Protein AF-A0A2S2NNR9-F1 (afdb_monomer_lite)

Radius of gyration: 29.94 Å; chains: 1; bounding box: 63×50×95 Å

Structure (mmCIF, N/CA/C/O backbone):
data_AF-A0A2S2NNR9-F1
#
_entry.id   AF-A0A2S2NNR9-F1
#
loop_
_atom_site.group_PDB
_atom_site.id
_atom_site.type_symbol
_atom_site.label_atom_id
_atom_site.label_alt_id
_atom_site.label_comp_id
_atom_site.label_asym_id
_atom_site.label_entity_id
_atom_site.label_seq_id
_atom_site.pdbx_PDB_ins_code
_atom_site.Cartn_x
_atom_site.Cartn_y
_atom_site.Cartn_z
_atom_site.occupancy
_atom_site.B_iso_or_equiv
_atom_site.auth_seq_id
_atom_site.auth_comp_id
_atom_site.auth_asym_id
_atom_site.auth_atom_id
_atom_site.pdbx_PDB_model_num
ATOM 1 N N . MET A 1 1 ? 3.085 40.466 74.019 1.00 40.22 1 MET A N 1
ATOM 2 C CA . MET A 1 1 ? 3.539 40.002 72.692 1.00 40.22 1 MET A CA 1
ATOM 3 C C . MET A 1 1 ? 3.140 38.542 72.548 1.00 40.22 1 MET A C 1
ATOM 5 O O . MET A 1 1 ? 3.811 37.685 73.105 1.00 40.22 1 MET A O 1
ATOM 9 N N . GLN A 1 2 ? 1.999 38.275 71.913 1.00 39.69 2 GLN A N 1
ATOM 10 C CA . GLN A 1 2 ? 1.576 36.921 71.545 1.00 39.69 2 GLN A CA 1
ATOM 11 C C . GLN A 1 2 ? 2.290 36.575 70.240 1.00 39.69 2 GLN A C 1
ATOM 13 O O . GLN A 1 2 ? 2.017 37.184 69.211 1.00 39.69 2 GLN A O 1
ATOM 18 N N . TYR A 1 3 ? 3.269 35.678 70.313 1.00 42.03 3 TYR A N 1
ATOM 19 C CA . TYR A 1 3 ? 3.989 35.200 69.140 1.00 42.03 3 TYR A CA 1
ATOM 20 C C . TYR A 1 3 ? 3.135 34.153 68.418 1.00 42.03 3 TYR A C 1
ATOM 22 O O . TYR A 1 3 ? 2.816 33.112 68.992 1.00 42.03 3 TYR A O 1
ATOM 30 N N . SER A 1 4 ? 2.770 34.447 67.167 1.00 52.75 4 SER A N 1
ATOM 31 C CA . SER A 1 4 ? 2.176 33.495 66.228 1.00 52.75 4 SER A CA 1
ATOM 32 C C . SER A 1 4 ? 3.252 32.485 65.822 1.00 52.75 4 SER A C 1
ATOM 34 O O . SER A 1 4 ? 4.143 32.790 65.032 1.00 52.75 4 SER A O 1
ATOM 36 N N . LEU A 1 5 ? 3.219 31.295 66.416 1.00 49.75 5 LEU A N 1
ATOM 37 C CA . LEU A 1 5 ? 4.160 30.208 66.111 1.00 49.75 5 LEU A CA 1
ATOM 38 C C . LEU A 1 5 ? 3.486 29.020 65.412 1.00 49.75 5 LEU A C 1
ATOM 40 O O . LEU A 1 5 ? 4.153 28.029 65.127 1.00 49.75 5 LEU A O 1
ATOM 44 N N . ASP A 1 6 ? 2.188 29.123 65.123 1.00 54.47 6 ASP A N 1
ATOM 45 C CA . ASP A 1 6 ? 1.397 28.014 64.581 1.00 54.47 6 ASP A CA 1
ATOM 46 C C . ASP A 1 6 ? 1.205 28.102 63.054 1.00 54.47 6 ASP A C 1
ATOM 48 O O . ASP A 1 6 ? 1.180 27.081 62.370 1.00 54.47 6 ASP A O 1
ATOM 52 N N . ASP A 1 7 ? 1.197 29.312 62.483 1.00 53.56 7 ASP A N 1
ATOM 53 C CA . ASP A 1 7 ? 0.943 29.516 61.047 1.00 53.56 7 ASP A CA 1
ATOM 54 C C . ASP A 1 7 ? 2.075 28.971 60.153 1.00 53.56 7 ASP A C 1
ATOM 56 O O . ASP A 1 7 ? 1.819 28.342 59.130 1.00 53.56 7 ASP A O 1
ATOM 60 N N . SER A 1 8 ? 3.338 29.097 60.581 1.00 57.91 8 SER A N 1
ATOM 61 C CA . SER A 1 8 ? 4.514 28.661 59.802 1.00 57.91 8 SER A CA 1
ATOM 62 C C . SER A 1 8 ? 4.600 27.140 59.599 1.00 57.91 8 SER A C 1
ATOM 64 O O . SER A 1 8 ? 5.056 26.687 58.548 1.00 57.91 8 SER A O 1
ATOM 66 N N . LYS A 1 9 ? 4.184 26.335 60.585 1.00 60.50 9 LYS A N 1
ATOM 67 C CA . LYS A 1 9 ? 4.153 24.868 60.440 1.00 60.50 9 LYS A CA 1
ATOM 68 C C . LYS A 1 9 ? 2.984 24.417 59.572 1.00 60.50 9 LYS A C 1
ATOM 70 O O . LYS A 1 9 ? 3.103 23.421 58.863 1.00 60.50 9 LYS A O 1
ATOM 75 N N . ASN A 1 10 ? 1.873 25.144 59.634 1.00 60.19 10 ASN A N 1
ATOM 76 C CA . ASN A 1 10 ? 0.680 24.856 58.852 1.00 60.19 10 ASN A CA 1
ATOM 77 C C . ASN A 1 10 ? 0.909 25.153 57.358 1.00 60.19 10 ASN A C 1
ATOM 79 O O . ASN A 1 10 ? 0.513 24.352 56.513 1.00 60.19 10 ASN A O 1
ATOM 83 N N . ASP A 1 11 ? 1.636 26.230 57.039 1.00 61.31 11 ASP A N 1
ATOM 84 C CA . ASP A 1 11 ? 2.041 26.566 55.667 1.00 61.31 11 ASP A CA 1
ATOM 85 C C . ASP A 1 11 ? 2.984 25.523 55.053 1.00 61.31 11 ASP A C 1
ATOM 87 O O . ASP A 1 11 ? 2.742 25.069 53.936 1.00 61.31 11 ASP A O 1
ATOM 91 N N . PHE A 1 12 ? 3.993 25.051 55.795 1.00 66.06 12 PHE A N 1
ATOM 92 C CA . PHE A 1 12 ? 4.910 24.009 55.309 1.00 66.06 12 PHE A CA 1
ATOM 93 C C . PHE A 1 12 ? 4.185 22.684 55.005 1.00 66.06 12 PHE A C 1
ATOM 95 O O . PHE A 1 12 ? 4.401 22.060 53.966 1.00 66.06 12 PHE A O 1
ATOM 102 N N . ILE A 1 13 ? 3.260 22.273 55.881 1.00 73.31 13 ILE A N 1
ATOM 103 C CA . ILE A 1 13 ? 2.431 21.072 55.679 1.00 73.31 13 ILE A CA 1
ATOM 104 C C . ILE A 1 13 ? 1.480 21.248 54.481 1.00 73.31 13 ILE A C 1
ATOM 106 O O . ILE A 1 13 ? 1.164 20.276 53.791 1.00 73.31 13 ILE A O 1
ATOM 110 N N . ASN A 1 14 ? 1.011 22.469 54.215 1.00 76.50 14 ASN A N 1
ATOM 111 C CA . ASN A 1 14 ? 0.162 22.768 53.063 1.00 76.50 14 ASN A CA 1
ATOM 112 C C . ASN A 1 14 ? 0.948 22.781 51.741 1.00 76.50 14 ASN A C 1
ATOM 114 O O . ASN A 1 14 ? 0.456 22.227 50.755 1.00 76.50 14 ASN A O 1
ATOM 118 N N . GLU A 1 15 ? 2.169 23.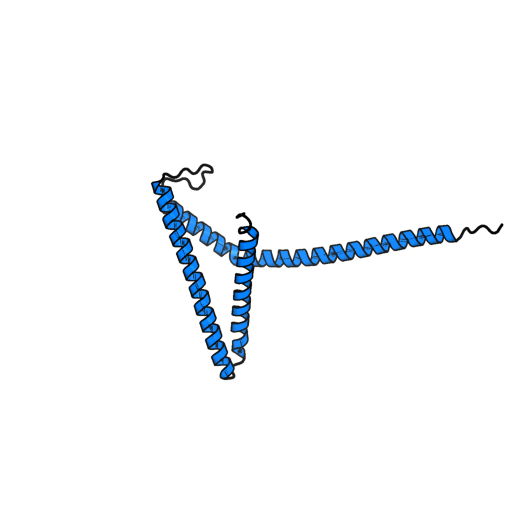321 51.713 1.00 80.31 15 GLU A N 1
ATOM 119 C CA . GLU A 1 15 ? 3.056 23.258 50.540 1.00 80.31 15 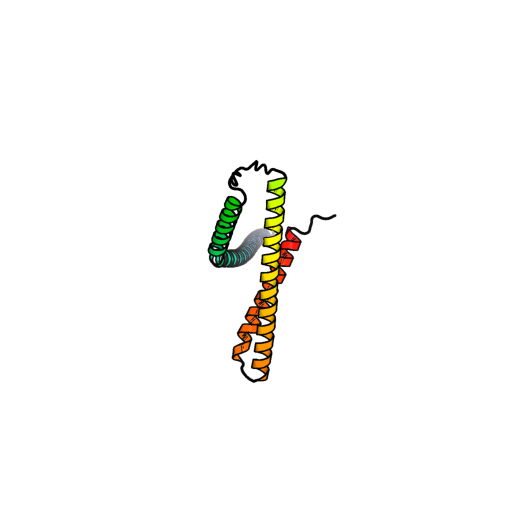GLU A CA 1
ATOM 120 C C . GLU A 1 15 ? 3.416 21.814 50.169 1.00 80.31 15 GLU A C 1
ATOM 122 O O . GLU A 1 15 ? 3.368 21.434 48.994 1.00 80.31 15 GLU A O 1
ATOM 127 N N . GLU A 1 16 ? 3.723 20.974 51.159 1.00 82.50 16 GLU A N 1
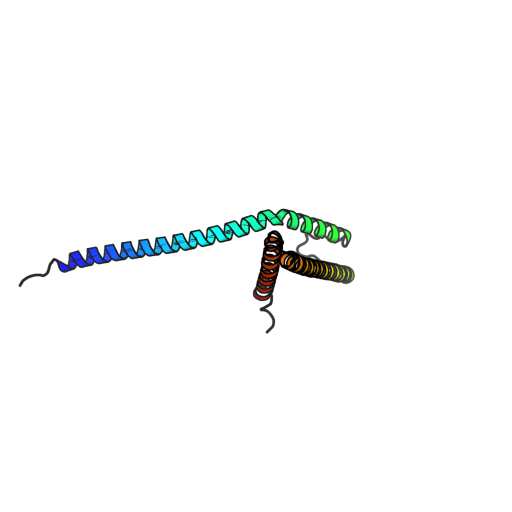ATOM 128 C CA . GLU A 1 16 ? 4.049 19.566 50.927 1.00 82.50 16 GLU A CA 1
ATOM 129 C C . GLU A 1 16 ? 2.831 18.796 50.381 1.00 82.50 16 GLU A C 1
ATOM 131 O O . GLU A 1 16 ? 2.946 18.031 49.418 1.00 82.50 16 GLU A O 1
ATOM 136 N N . LYS A 1 17 ? 1.627 19.075 50.904 1.00 86.69 17 LYS A N 1
ATOM 137 C CA . LYS A 1 17 ? 0.366 18.521 50.380 1.00 86.69 17 LYS A CA 1
ATOM 138 C C . LYS A 1 17 ? 0.079 18.951 48.944 1.00 86.69 17 LYS A C 1
ATOM 140 O O . LYS A 1 17 ? -0.313 18.103 48.139 1.00 86.69 17 LYS A O 1
ATOM 145 N N . GLU A 1 18 ? 0.267 20.224 48.599 1.00 89.62 18 GLU A N 1
ATOM 146 C CA . GLU A 1 18 ? 0.066 20.681 47.218 1.00 89.62 18 GLU A CA 1
ATOM 147 C C . GLU A 1 18 ? 1.125 20.115 46.269 1.00 89.62 18 GLU A C 1
ATOM 149 O O . GLU A 1 18 ? 0.806 19.731 45.144 1.00 89.62 18 GLU A O 1
ATOM 154 N N . THR A 1 19 ? 2.360 19.936 46.735 1.00 89.88 19 THR A N 1
ATOM 155 C CA . THR A 1 19 ? 3.411 19.268 45.956 1.00 89.88 19 THR A CA 1
ATOM 156 C C . THR A 1 19 ? 3.040 17.812 45.663 1.00 89.88 19 THR A C 1
ATOM 158 O O . THR A 1 19 ? 3.111 17.367 44.515 1.00 89.88 19 THR A O 1
ATOM 161 N N . ILE A 1 20 ? 2.561 17.073 46.669 1.00 90.81 20 ILE A N 1
ATOM 162 C CA . ILE A 1 20 ? 2.072 15.697 46.500 1.00 90.81 20 ILE A CA 1
ATOM 163 C C . ILE A 1 20 ? 0.889 15.659 45.525 1.00 90.81 20 ILE A C 1
ATOM 165 O O . ILE A 1 20 ? 0.852 14.817 44.626 1.00 90.81 20 ILE A O 1
ATOM 169 N N . LYS A 1 21 ? -0.063 16.586 45.651 1.00 92.62 21 LYS A N 1
ATOM 170 C CA . LYS A 1 21 ? -1.231 16.676 44.767 1.00 92.62 21 LYS A CA 1
ATOM 171 C C . LYS A 1 21 ? -0.836 16.967 43.318 1.00 92.62 21 LYS A C 1
ATOM 173 O O . LYS A 1 21 ? -1.342 16.302 42.411 1.00 92.62 21 LYS A O 1
ATOM 178 N N . ASN A 1 22 ? 0.112 17.875 43.100 1.00 92.81 22 ASN A N 1
ATOM 179 C CA . ASN A 1 22 ? 0.664 18.178 41.780 1.00 92.81 22 ASN A CA 1
ATOM 180 C C . ASN A 1 22 ? 1.384 16.967 41.176 1.00 92.81 22 ASN A C 1
ATOM 182 O O . ASN A 1 22 ? 1.168 16.646 40.007 1.00 92.81 22 ASN A O 1
ATOM 186 N N . ASN A 1 23 ? 2.163 16.236 41.977 1.00 94.12 23 ASN A N 1
ATOM 187 C CA . ASN A 1 23 ? 2.832 15.011 41.536 1.00 94.12 23 ASN A CA 1
ATOM 188 C C . ASN A 1 23 ? 1.827 13.916 41.152 1.00 94.12 23 ASN A C 1
ATOM 190 O O . ASN A 1 23 ? 1.963 13.303 40.095 1.00 94.12 23 ASN A O 1
ATOM 194 N N . ILE A 1 24 ? 0.775 13.713 41.953 1.00 94.06 24 ILE A N 1
ATOM 195 C CA . ILE A 1 24 ? -0.314 12.777 41.630 1.00 94.06 24 ILE A CA 1
ATOM 196 C C . ILE A 1 24 ? -1.003 13.184 40.324 1.00 94.06 24 ILE A C 1
ATOM 198 O O . ILE A 1 24 ? -1.317 12.329 39.495 1.00 94.06 24 ILE A O 1
ATOM 202 N N . MET A 1 25 ? -1.248 14.479 40.122 1.00 94.50 25 MET A N 1
ATOM 203 C CA . MET A 1 25 ? -1.892 14.976 38.908 1.00 94.50 25 MET A CA 1
ATOM 204 C C . MET A 1 25 ? -1.003 14.779 37.677 1.00 94.50 25 MET A C 1
ATOM 206 O O . MET A 1 25 ? -1.495 14.330 36.641 1.00 94.50 25 MET A O 1
ATOM 210 N N . LYS A 1 26 ? 0.304 15.028 37.806 1.00 95.44 26 LYS A N 1
ATOM 211 C CA . LYS A 1 26 ? 1.292 14.775 36.755 1.00 95.44 26 LYS A CA 1
ATOM 212 C C . LYS A 1 26 ? 1.353 13.293 36.387 1.00 95.44 26 LYS A C 1
ATOM 214 O O . LYS A 1 26 ? 1.185 12.963 35.218 1.00 95.44 26 LYS A O 1
ATOM 219 N N . LEU A 1 27 ? 1.462 12.407 37.378 1.00 95.12 27 LEU A N 1
ATOM 220 C CA . LEU A 1 27 ? 1.457 10.957 37.164 1.00 95.12 27 LEU A CA 1
ATOM 221 C C . LEU A 1 27 ? 0.172 10.485 36.477 1.00 95.12 27 LEU A C 1
ATOM 223 O O . LEU A 1 27 ? 0.227 9.690 35.545 1.00 95.12 27 LEU A O 1
ATOM 227 N N . LYS A 1 28 ? -0.995 11.010 36.869 1.00 96.06 28 LYS A N 1
ATOM 228 C CA . LYS A 1 28 ? -2.262 10.696 36.188 1.00 96.06 28 LYS A CA 1
ATOM 229 C C . LYS A 1 28 ? -2.261 11.122 34.718 1.00 96.06 28 LYS A C 1
ATOM 231 O O . LYS A 1 28 ? -2.826 10.415 33.888 1.00 96.06 28 LYS A O 1
ATOM 236 N N . MET A 1 29 ? -1.668 12.270 34.389 1.00 95.50 29 MET A N 1
ATOM 237 C CA . MET A 1 29 ? -1.545 12.723 32.998 1.00 95.50 29 MET A CA 1
ATOM 238 C C . MET A 1 29 ? -0.553 11.870 32.202 1.00 95.50 29 MET A C 1
ATOM 240 O O . MET A 1 29 ? -0.836 11.519 31.056 1.00 95.50 29 MET A O 1
ATOM 244 N N . GLU A 1 30 ? 0.574 11.499 32.809 1.00 96.12 30 GLU A N 1
ATOM 245 C CA . GLU A 1 30 ? 1.570 10.611 32.202 1.00 96.12 30 GLU A CA 1
ATOM 246 C C . GLU A 1 30 ? 0.976 9.226 31.918 1.00 96.12 30 GLU A C 1
ATOM 248 O O . GLU A 1 30 ? 1.105 8.738 30.798 1.00 96.12 30 GLU A O 1
ATOM 253 N N . ILE A 1 31 ? 0.231 8.646 32.868 1.00 96.38 31 ILE A N 1
ATOM 254 C CA . ILE A 1 31 ? -0.476 7.367 32.684 1.00 96.38 31 ILE A CA 1
ATOM 255 C C . ILE A 1 31 ? -1.457 7.453 31.514 1.00 96.38 31 ILE A C 1
ATOM 257 O O . ILE A 1 31 ? -1.394 6.625 30.613 1.00 96.38 31 ILE A O 1
ATOM 261 N N . LYS A 1 32 ? -2.305 8.488 31.460 1.00 96.06 32 LYS A N 1
ATOM 262 C CA . LYS A 1 32 ? -3.246 8.667 30.340 1.00 96.06 32 LYS A CA 1
ATOM 263 C C . LYS A 1 32 ? -2.548 8.798 28.987 1.00 96.06 32 LYS A C 1
ATOM 265 O O . LYS A 1 32 ? -3.047 8.316 27.973 1.00 96.06 32 LYS A O 1
ATOM 270 N N . THR A 1 33 ? -1.408 9.484 28.959 1.00 95.81 33 THR A N 1
ATOM 271 C CA . THR A 1 33 ? -0.613 9.638 27.734 1.00 95.81 33 THR A CA 1
ATOM 272 C C . THR A 1 33 ? -0.024 8.297 27.310 1.00 95.81 33 THR A C 1
ATOM 274 O O . THR A 1 33 ? -0.084 7.944 26.135 1.00 95.81 33 THR A O 1
ATOM 277 N N . LEU A 1 34 ? 0.484 7.523 28.269 1.00 96.75 34 LEU A N 1
ATOM 278 C CA . LEU A 1 34 ? 1.040 6.200 28.023 1.00 96.75 34 LEU A CA 1
ATOM 279 C C . LEU A 1 34 ? -0.023 5.216 27.520 1.00 96.75 34 LEU A C 1
ATOM 281 O O . LEU A 1 34 ? 0.232 4.509 26.552 1.00 96.75 34 LEU A O 1
ATOM 285 N N . GLU A 1 35 ? -1.219 5.217 28.113 1.00 95.94 35 GLU A N 1
ATOM 286 C CA . GLU A 1 35 ? -2.361 4.409 27.660 1.00 95.94 35 GLU A CA 1
ATOM 287 C C . GLU A 1 35 ? -2.719 4.715 26.201 1.00 95.94 35 GLU A C 1
ATOM 289 O O . GLU A 1 35 ? -2.865 3.805 25.385 1.00 95.94 35 GLU A O 1
ATOM 294 N N . LYS A 1 36 ? -2.796 6.003 25.843 1.00 94.56 36 LYS A N 1
ATOM 295 C CA . LYS A 1 36 ? -3.069 6.424 24.464 1.00 94.56 36 LYS A CA 1
ATOM 296 C C . LYS A 1 36 ? -1.970 5.974 23.497 1.00 94.56 36 LYS A C 1
ATOM 298 O O . LYS A 1 36 ? -2.278 5.483 22.409 1.00 94.56 36 LYS A O 1
ATOM 303 N N . ASN A 1 37 ? -0.706 6.156 23.873 1.00 94.00 37 ASN A N 1
ATOM 304 C CA . ASN A 1 37 ? 0.425 5.768 23.032 1.00 94.00 37 ASN A CA 1
ATOM 305 C C . ASN A 1 37 ? 0.458 4.253 22.821 1.00 94.00 37 ASN A C 1
ATOM 307 O O . ASN A 1 37 ? 0.657 3.804 21.698 1.00 94.00 37 ASN A O 1
ATOM 311 N N . PHE A 1 38 ? 0.189 3.479 23.874 1.00 95.56 38 PHE A N 1
ATOM 312 C CA . PHE A 1 38 ? 0.123 2.025 23.804 1.00 95.56 38 PHE A CA 1
ATOM 313 C C . PHE A 1 38 ? -0.964 1.540 22.843 1.00 95.56 38 PHE A C 1
ATOM 315 O O . PHE A 1 38 ? -0.688 0.686 22.005 1.00 95.56 38 PHE A O 1
ATOM 322 N N . GLU A 1 39 ? -2.184 2.081 22.926 1.00 92.88 39 GLU A N 1
ATOM 323 C CA . GLU A 1 39 ? -3.248 1.679 21.996 1.00 92.88 39 GLU A CA 1
ATOM 324 C C . GLU A 1 39 ? -2.912 2.057 20.549 1.00 92.88 39 GLU A C 1
ATOM 326 O O . GLU A 1 39 ? -3.115 1.245 19.651 1.00 92.88 39 GLU A O 1
ATOM 331 N N . THR A 1 40 ? -2.303 3.226 20.327 1.00 89.44 40 THR A N 1
ATOM 332 C CA . THR A 1 40 ? -1.838 3.631 18.988 1.00 89.44 40 THR A CA 1
ATOM 333 C C . THR A 1 40 ? -0.791 2.652 18.444 1.00 89.44 40 THR A C 1
ATOM 335 O O . THR A 1 40 ? -0.931 2.127 17.343 1.00 89.44 40 THR A O 1
ATOM 338 N N . GLU A 1 41 ? 0.237 2.339 19.233 1.00 92.50 41 GLU A N 1
ATOM 339 C CA . GLU A 1 41 ? 1.323 1.450 18.805 1.00 92.50 41 GLU A CA 1
ATOM 340 C C . GLU A 1 41 ? 0.848 0.002 18.616 1.00 92.50 41 GLU A C 1
ATOM 342 O O . GLU A 1 41 ? 1.304 -0.708 17.719 1.00 92.50 41 GLU A O 1
ATOM 347 N N . LYS A 1 42 ? -0.130 -0.436 19.411 1.00 93.69 42 LYS A N 1
ATOM 348 C CA . LYS A 1 42 ? -0.808 -1.721 19.237 1.00 93.69 42 LYS A CA 1
ATOM 349 C C . LYS A 1 42 ? -1.593 -1.773 17.927 1.00 93.69 42 LYS A C 1
ATOM 351 O O . LYS A 1 42 ? -1.519 -2.787 17.231 1.00 93.69 42 LYS A O 1
ATOM 356 N N . GLU A 1 43 ? -2.333 -0.723 17.576 1.00 85.44 43 GLU A N 1
ATOM 357 C CA . GLU A 1 43 ? -3.029 -0.631 16.287 1.00 85.44 43 GLU A CA 1
ATOM 358 C C . GLU A 1 43 ? -2.042 -0.659 15.111 1.00 85.44 43 GLU A C 1
ATOM 360 O O . GLU A 1 43 ? -2.239 -1.429 14.164 1.00 85.44 43 GLU A O 1
ATOM 365 N N . ASP A 1 44 ? -0.940 0.088 15.206 1.00 82.19 44 ASP A N 1
ATOM 366 C CA . ASP A 1 44 ? 0.127 0.095 14.201 1.00 82.19 44 ASP A CA 1
ATOM 367 C C . ASP A 1 44 ? 0.775 -1.288 14.047 1.00 82.19 44 ASP A C 1
ATOM 369 O O . ASP A 1 44 ? 0.981 -1.769 12.928 1.00 82.19 44 ASP A O 1
ATOM 373 N N . LEU A 1 45 ? 1.037 -1.982 15.158 1.00 88.88 45 LEU A N 1
ATOM 374 C CA . LEU A 1 45 ? 1.584 -3.338 15.152 1.00 88.88 45 LEU A CA 1
ATOM 375 C C . LEU A 1 45 ? 0.615 -4.336 14.500 1.00 88.88 45 LEU A C 1
ATOM 377 O O . LEU A 1 45 ? 1.035 -5.203 13.730 1.00 88.88 45 LEU A O 1
ATOM 381 N N . LEU A 1 46 ? -0.686 -4.230 14.784 1.00 86.88 46 LEU A N 1
ATOM 382 C CA . LEU A 1 46 ? -1.708 -5.070 14.155 1.00 86.88 46 LEU A CA 1
ATOM 383 C C . LEU A 1 46 ? -1.767 -4.828 12.643 1.00 86.88 46 LEU A C 1
ATOM 385 O O . LEU A 1 46 ? -1.832 -5.789 11.870 1.00 86.88 46 LEU A O 1
ATOM 389 N N . LEU A 1 47 ? -1.695 -3.565 12.215 1.00 81.62 47 LEU A N 1
ATOM 390 C CA . LEU A 1 47 ? -1.650 -3.196 10.804 1.00 81.62 47 LEU A CA 1
ATOM 391 C C . LEU A 1 47 ? -0.396 -3.756 10.122 1.00 81.62 47 LEU A C 1
ATOM 393 O O . LEU A 1 47 ? -0.493 -4.375 9.057 1.00 81.62 47 LEU A O 1
ATOM 397 N N . PHE A 1 48 ? 0.765 -3.584 10.755 1.00 84.00 48 PHE A N 1
ATOM 398 C CA . PHE A 1 48 ? 2.033 -4.121 10.283 1.00 84.00 48 PHE A CA 1
ATOM 399 C C . PHE A 1 48 ? 1.954 -5.639 10.129 1.00 84.00 48 PHE A C 1
ATOM 401 O O . PHE A 1 48 ? 2.195 -6.155 9.042 1.00 84.00 48 PHE A O 1
ATOM 408 N N . ASN A 1 49 ? 1.530 -6.367 11.161 1.00 85.50 49 ASN A N 1
ATOM 409 C CA . ASN A 1 49 ? 1.430 -7.825 11.109 1.00 85.50 49 ASN A CA 1
ATOM 410 C C . ASN A 1 49 ? 0.456 -8.311 10.027 1.00 85.50 49 ASN A C 1
ATOM 412 O O . ASN A 1 49 ? 0.724 -9.314 9.365 1.00 85.50 49 ASN A O 1
ATOM 416 N N . LYS A 1 50 ? -0.647 -7.586 9.804 1.00 88.19 50 LYS A N 1
ATOM 417 C CA . LYS A 1 50 ? -1.642 -7.934 8.784 1.00 88.19 50 LYS A CA 1
ATOM 418 C C . LYS A 1 50 ? -1.098 -7.810 7.359 1.00 88.19 50 LYS A C 1
ATOM 420 O O . LYS A 1 50 ? -1.401 -8.661 6.524 1.00 88.19 50 LYS A O 1
ATOM 425 N N . TYR A 1 51 ? -0.322 -6.766 7.066 1.00 85.25 51 TYR A N 1
ATOM 426 C CA . TYR A 1 51 ? 0.052 -6.426 5.687 1.00 85.25 51 TYR A CA 1
ATOM 427 C C . TYR A 1 51 ? 1.535 -6.628 5.353 1.00 85.25 51 TYR A C 1
ATOM 429 O O . TYR A 1 51 ? 1.876 -6.719 4.175 1.00 85.25 51 TYR A O 1
ATOM 437 N N . ASN A 1 52 ? 2.427 -6.760 6.338 1.00 89.00 52 ASN A N 1
ATOM 438 C CA . ASN A 1 52 ? 3.873 -6.851 6.106 1.00 89.00 52 ASN A CA 1
ATOM 439 C C . ASN A 1 52 ? 4.254 -8.032 5.203 1.00 89.00 52 ASN A C 1
ATOM 441 O O . ASN A 1 52 ? 5.090 -7.874 4.320 1.00 89.00 52 ASN A O 1
ATOM 445 N N . GLY A 1 53 ? 3.600 -9.189 5.349 1.00 90.31 53 GLY A N 1
ATOM 446 C CA . GLY A 1 53 ? 3.834 -10.333 4.458 1.00 90.31 53 GLY A CA 1
ATOM 447 C C . GLY A 1 53 ? 3.515 -10.019 2.992 1.00 90.31 53 GLY A C 1
ATOM 448 O O . GLY A 1 53 ? 4.297 -10.343 2.099 1.00 90.31 53 GLY A O 1
ATOM 449 N N . GLN A 1 54 ? 2.405 -9.317 2.742 1.00 88.12 54 GLN A N 1
ATOM 450 C CA . GLN A 1 54 ? 2.024 -8.881 1.396 1.00 88.12 54 GLN A CA 1
ATOM 451 C C . GLN A 1 54 ? 3.005 -7.835 0.857 1.00 88.12 54 GLN A C 1
ATOM 453 O O . GLN A 1 54 ? 3.453 -7.949 -0.280 1.00 88.12 54 GLN A O 1
ATOM 458 N N . ILE A 1 55 ? 3.398 -6.863 1.686 1.00 86.44 55 ILE A N 1
ATOM 459 C CA . ILE A 1 55 ? 4.383 -5.834 1.325 1.00 86.44 55 ILE A CA 1
ATOM 460 C C . ILE A 1 55 ? 5.726 -6.474 0.963 1.00 86.44 55 ILE A C 1
ATOM 462 O O . ILE A 1 55 ? 6.311 -6.129 -0.061 1.00 86.44 55 ILE A O 1
ATOM 466 N N . MET A 1 56 ? 6.211 -7.419 1.770 1.00 90.50 56 MET A N 1
ATOM 467 C CA . MET A 1 56 ? 7.454 -8.151 1.513 1.00 90.50 56 MET A CA 1
ATOM 468 C C . MET A 1 56 ? 7.382 -8.927 0.198 1.00 90.50 56 MET A C 1
ATOM 470 O O . MET A 1 56 ? 8.325 -8.876 -0.590 1.00 90.50 56 MET A O 1
ATOM 474 N N . ASN A 1 57 ? 6.257 -9.592 -0.075 1.00 92.00 57 ASN A N 1
ATOM 475 C CA . ASN A 1 57 ? 6.064 -10.308 -1.332 1.00 92.00 57 ASN A CA 1
ATOM 476 C C . ASN A 1 57 ? 6.062 -9.360 -2.542 1.00 92.00 57 ASN A C 1
ATOM 478 O O . ASN A 1 57 ? 6.763 -9.618 -3.514 1.00 92.00 57 ASN A O 1
ATOM 482 N N . ILE A 1 58 ? 5.351 -8.232 -2.458 1.00 89.31 58 ILE A N 1
ATOM 483 C CA . ILE A 1 58 ? 5.324 -7.213 -3.519 1.00 89.31 58 ILE A CA 1
ATOM 484 C C . ILE A 1 58 ? 6.727 -6.639 -3.752 1.00 89.31 58 ILE A C 1
ATOM 486 O O . ILE A 1 58 ? 7.151 -6.500 -4.895 1.00 89.31 58 ILE A O 1
ATOM 490 N N . ARG A 1 59 ? 7.481 -6.345 -2.684 1.00 89.94 59 ARG A N 1
ATOM 491 C CA . ARG A 1 59 ? 8.871 -5.868 -2.787 1.00 89.94 59 ARG A CA 1
ATOM 492 C C . ARG A 1 59 ? 9.775 -6.892 -3.461 1.00 89.94 59 ARG A C 1
ATOM 494 O O . ARG A 1 59 ? 10.593 -6.518 -4.296 1.00 89.94 59 ARG A O 1
ATOM 501 N N . LYS A 1 60 ? 9.621 -8.171 -3.114 1.00 92.12 60 LYS A N 1
ATOM 502 C CA . LYS A 1 60 ? 10.372 -9.263 -3.734 1.00 92.12 60 LYS A CA 1
ATOM 503 C C . LYS A 1 60 ? 10.055 -9.371 -5.226 1.00 92.12 60 LYS A C 1
ATOM 505 O O . LYS A 1 60 ? 10.980 -9.333 -6.026 1.00 92.12 60 LYS A O 1
ATOM 510 N N . GLN A 1 61 ? 8.773 -9.421 -5.590 1.00 91.06 61 GLN A N 1
ATOM 511 C CA . GLN A 1 61 ? 8.332 -9.474 -6.988 1.00 91.06 61 GLN A CA 1
ATOM 512 C C . GLN A 1 61 ? 8.843 -8.273 -7.786 1.00 91.06 61 GLN A C 1
ATOM 514 O O . GLN A 1 61 ? 9.392 -8.440 -8.865 1.00 91.06 61 GLN A O 1
ATOM 519 N N . PHE A 1 62 ? 8.742 -7.068 -7.226 1.00 90.19 62 PHE A N 1
ATOM 520 C CA . PHE A 1 62 ? 9.248 -5.860 -7.869 1.00 90.19 62 PHE A CA 1
ATOM 521 C C . PHE A 1 62 ? 10.767 -5.908 -8.094 1.00 90.19 62 PHE A C 1
ATOM 523 O O . PHE A 1 62 ? 11.244 -5.500 -9.149 1.00 90.19 62 PHE A O 1
ATOM 530 N N . SER A 1 63 ? 11.526 -6.432 -7.127 1.00 89.31 63 SER A N 1
ATOM 531 C CA . SER A 1 63 ? 12.972 -6.629 -7.270 1.00 89.31 63 SER A CA 1
ATOM 532 C C . SER A 1 63 ? 13.305 -7.635 -8.378 1.00 89.31 63 SER A C 1
ATOM 534 O O . SER A 1 63 ? 14.167 -7.372 -9.212 1.00 89.31 63 SER A O 1
ATOM 536 N N . GLU A 1 64 ? 12.580 -8.756 -8.443 1.00 90.75 64 GLU A N 1
ATOM 537 C CA . GLU A 1 64 ? 12.728 -9.763 -9.504 1.00 90.75 64 GLU A CA 1
ATOM 538 C C . GLU A 1 64 ? 12.399 -9.183 -10.891 1.00 90.75 64 GLU A C 1
ATOM 540 O O . GLU A 1 64 ? 13.143 -9.404 -11.849 1.00 90.75 64 GLU A O 1
ATOM 545 N N . GLU A 1 65 ? 11.332 -8.386 -10.995 1.00 91.12 65 GLU A N 1
ATOM 546 C CA . GLU A 1 65 ? 10.953 -7.679 -12.223 1.00 91.12 65 GLU A CA 1
ATOM 547 C C . GLU A 1 65 ? 12.045 -6.688 -12.659 1.00 91.12 65 GLU A C 1
ATOM 549 O O . GLU A 1 65 ? 12.443 -6.680 -13.825 1.00 91.12 65 GLU A O 1
ATOM 554 N N . LEU A 1 66 ? 12.584 -5.889 -11.730 1.00 89.88 66 LEU A N 1
ATOM 555 C CA . LEU A 1 66 ? 13.683 -4.966 -12.026 1.00 89.88 66 LEU A CA 1
ATOM 556 C C . LEU A 1 66 ? 14.952 -5.703 -12.458 1.00 89.88 66 LEU A C 1
ATOM 558 O O . LEU A 1 66 ? 15.589 -5.289 -13.423 1.00 89.88 66 LEU A O 1
ATOM 562 N N . GLN A 1 67 ? 15.306 -6.807 -11.800 1.00 89.25 67 GLN A N 1
ATOM 563 C CA . GLN A 1 67 ? 16.478 -7.600 -12.172 1.00 89.25 67 GLN A CA 1
ATOM 564 C C . GLN A 1 67 ? 16.326 -8.200 -13.578 1.00 89.25 67 GLN A C 1
ATOM 566 O O . GLN A 1 67 ? 17.308 -8.299 -14.313 1.00 89.25 67 GLN A O 1
ATOM 571 N N . SER A 1 68 ? 15.101 -8.564 -13.976 1.00 88.69 68 SER A N 1
ATOM 572 C CA . SER A 1 68 ? 14.805 -9.033 -15.333 1.00 88.69 68 SER A CA 1
ATOM 573 C C . SER A 1 68 ? 14.903 -7.924 -16.383 1.00 88.69 68 SER A C 1
ATOM 575 O O . SER A 1 68 ? 15.315 -8.202 -17.507 1.00 88.69 68 SER A O 1
ATOM 577 N N . LEU A 1 69 ? 14.498 -6.694 -16.053 1.00 88.25 69 LEU A N 1
ATOM 578 C CA . LEU A 1 69 ? 14.582 -5.546 -16.965 1.00 88.25 69 LEU A CA 1
ATOM 579 C C . LEU A 1 69 ? 16.011 -5.006 -17.087 1.00 88.25 69 LEU A C 1
ATOM 581 O O . LEU A 1 69 ? 16.398 -4.520 -18.148 1.00 88.25 69 LEU A O 1
ATOM 585 N N . PHE A 1 70 ? 16.797 -5.125 -16.017 1.00 88.31 70 PHE A N 1
ATOM 586 C CA . PHE A 1 70 ? 18.148 -4.586 -15.913 1.00 88.31 70 PHE A CA 1
ATOM 587 C C . PHE A 1 70 ? 19.154 -5.665 -15.476 1.00 88.31 70 PHE A C 1
ATOM 589 O O . PHE A 1 70 ? 19.754 -5.561 -14.404 1.00 88.31 70 PHE A O 1
ATOM 596 N N . PRO A 1 71 ? 19.398 -6.704 -16.296 1.00 84.31 71 PRO A N 1
ATOM 597 C CA . PRO A 1 71 ? 20.220 -7.853 -15.903 1.00 84.31 71 PRO A CA 1
ATOM 598 C C . PRO A 1 71 ? 21.684 -7.493 -15.615 1.00 84.31 71 PRO A C 1
ATOM 600 O O . PRO A 1 71 ? 22.367 -8.211 -14.887 1.00 84.31 71 PRO A O 1
ATOM 603 N N . HIS A 1 72 ? 22.173 -6.387 -16.178 1.00 84.44 72 HIS A N 1
ATOM 604 C CA . HIS A 1 72 ? 23.551 -5.917 -16.015 1.00 84.44 72 HIS A CA 1
ATOM 605 C C . HIS A 1 72 ? 23.704 -4.845 -14.931 1.00 84.44 72 HIS A C 1
ATOM 607 O O . HIS A 1 72 ? 24.824 -4.444 -14.615 1.00 84.44 72 HIS A O 1
ATOM 613 N N . VAL A 1 73 ? 22.595 -4.400 -14.339 1.00 83.12 73 VAL A N 1
ATOM 614 C CA . VAL A 1 73 ? 22.595 -3.376 -13.301 1.00 83.12 73 VAL A CA 1
ATOM 615 C C . VAL A 1 73 ? 22.608 -4.051 -11.936 1.00 83.12 73 VAL A C 1
ATOM 617 O O . VAL A 1 73 ? 21.791 -4.920 -11.628 1.00 83.12 73 VAL A O 1
ATOM 620 N N . ARG A 1 74 ? 23.542 -3.630 -11.082 1.00 81.88 74 ARG A N 1
ATOM 621 C CA . ARG A 1 74 ? 23.567 -4.041 -9.677 1.00 81.88 74 ARG A CA 1
ATOM 622 C C . ARG A 1 74 ? 22.626 -3.144 -8.885 1.00 81.88 74 ARG A C 1
ATOM 624 O O . ARG A 1 74 ? 23.009 -2.043 -8.504 1.00 81.88 74 ARG A O 1
ATOM 631 N N . LEU A 1 75 ? 21.413 -3.631 -8.633 1.00 80.69 75 LEU A N 1
ATOM 632 C CA . LEU A 1 75 ? 20.375 -2.887 -7.906 1.00 80.69 75 LEU A CA 1
ATOM 633 C C . LEU A 1 75 ? 20.790 -2.512 -6.470 1.00 80.69 75 LEU A C 1
ATOM 635 O O . LEU A 1 75 ? 20.285 -1.536 -5.923 1.00 80.69 75 LEU A O 1
ATOM 639 N N . ASP A 1 76 ? 21.745 -3.240 -5.887 1.00 81.81 76 ASP A N 1
ATOM 640 C CA . ASP A 1 76 ? 22.257 -2.996 -4.532 1.00 81.81 76 ASP A CA 1
ATOM 641 C C . ASP A 1 76 ? 23.320 -1.880 -4.460 1.00 81.81 76 ASP A C 1
ATOM 643 O O . ASP A 1 76 ? 23.790 -1.535 -3.370 1.00 81.81 76 ASP A O 1
ATOM 647 N N . ASP A 1 77 ? 23.765 -1.340 -5.601 1.00 84.88 77 ASP A N 1
ATOM 648 C CA . ASP A 1 77 ? 24.795 -0.303 -5.633 1.00 84.88 77 ASP A CA 1
ATOM 649 C C . ASP A 1 77 ? 24.217 1.062 -5.232 1.00 84.88 77 ASP A C 1
ATOM 651 O O . ASP A 1 77 ? 23.312 1.600 -5.871 1.00 84.88 77 ASP A O 1
ATOM 655 N N . LYS A 1 78 ? 24.790 1.670 -4.186 1.00 77.69 78 LYS A N 1
ATOM 656 C CA . LYS A 1 78 ? 24.423 3.021 -3.734 1.00 77.69 78 LYS A CA 1
ATOM 657 C C . LYS A 1 78 ? 24.675 4.089 -4.799 1.00 77.69 78 LYS A C 1
ATOM 659 O O . LYS A 1 78 ? 24.020 5.126 -4.769 1.00 77.69 78 LYS A O 1
ATOM 664 N N . ASN A 1 79 ? 25.610 3.843 -5.714 1.00 80.56 79 ASN A N 1
ATOM 665 C CA . ASN A 1 79 ? 25.950 4.736 -6.817 1.00 80.56 79 ASN A CA 1
ATOM 666 C C . ASN A 1 79 ? 25.445 4.178 -8.153 1.00 80.56 79 ASN A C 1
ATOM 668 O O . ASN A 1 79 ? 26.169 4.215 -9.150 1.00 80.56 79 ASN A O 1
ATOM 672 N N . LEU A 1 80 ? 24.217 3.652 -8.163 1.00 81.88 80 LEU A N 1
ATOM 673 C CA . LEU A 1 80 ? 23.541 3.151 -9.355 1.00 81.88 80 LEU A CA 1
ATOM 674 C C . LEU A 1 80 ? 23.650 4.161 -10.509 1.00 81.88 80 LEU A C 1
ATOM 676 O O . LEU A 1 80 ? 23.125 5.273 -10.435 1.00 81.88 80 LEU A O 1
ATOM 680 N N . LYS A 1 81 ? 24.328 3.763 -11.586 1.00 82.06 81 LYS A N 1
ATOM 681 C CA . LYS A 1 81 ? 24.391 4.530 -12.830 1.00 82.06 81 LYS A CA 1
ATOM 682 C C . LYS A 1 81 ? 23.656 3.758 -13.905 1.00 82.06 81 LYS A C 1
AT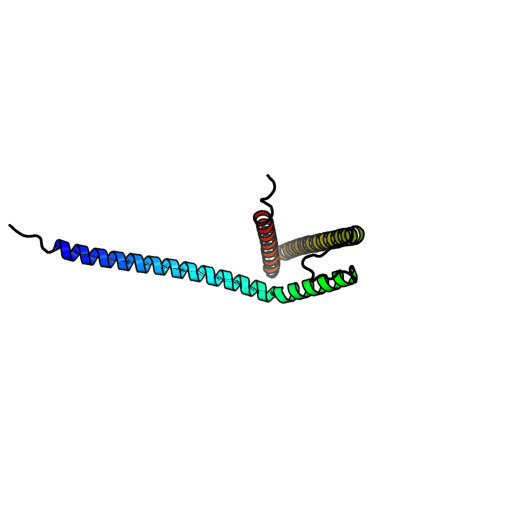OM 684 O O . LYS A 1 81 ? 24.078 2.668 -14.275 1.00 82.06 81 LYS A O 1
ATOM 689 N N . LEU A 1 82 ? 22.569 4.347 -14.379 1.00 85.75 82 LEU A N 1
ATOM 690 C CA . LEU A 1 82 ? 21.841 3.873 -15.544 1.00 85.75 82 LEU A CA 1
ATOM 691 C C . LEU A 1 82 ? 22.314 4.667 -16.758 1.00 85.75 82 LEU A C 1
ATOM 693 O O . LEU A 1 82 ? 22.563 5.870 -16.665 1.00 85.75 82 LEU A O 1
ATOM 697 N N . THR A 1 83 ? 22.431 3.997 -17.895 1.00 90.06 83 THR A N 1
ATOM 698 C CA . THR A 1 83 ? 22.513 4.676 -19.191 1.00 90.06 83 THR A CA 1
ATOM 699 C C . THR A 1 83 ? 21.191 5.383 -19.496 1.00 90.06 83 THR A C 1
ATOM 701 O O . THR A 1 83 ? 20.145 5.016 -18.958 1.00 90.06 83 THR A O 1
ATOM 704 N N . ASP A 1 84 ? 21.195 6.363 -20.402 1.00 89.88 84 ASP A N 1
ATOM 705 C CA . ASP A 1 84 ? 19.965 7.073 -20.794 1.00 89.88 84 ASP A CA 1
ATOM 706 C C . ASP A 1 84 ? 18.880 6.115 -21.320 1.00 89.88 84 ASP A C 1
ATOM 708 O O . ASP A 1 84 ? 17.689 6.300 -21.062 1.00 89.88 84 ASP A O 1
ATOM 712 N N . ALA A 1 85 ? 19.291 5.051 -22.019 1.00 89.31 85 ALA A N 1
ATOM 713 C CA . ALA A 1 85 ? 18.388 4.017 -22.513 1.00 89.31 85 ALA A CA 1
ATOM 714 C C . ALA A 1 85 ? 17.761 3.205 -21.367 1.00 89.31 85 ALA A C 1
ATOM 716 O O . ALA A 1 85 ? 16.546 3.013 -21.347 1.00 89.31 85 ALA A O 1
ATOM 717 N N . GLU A 1 86 ? 18.562 2.768 -20.392 1.00 89.06 86 GLU A N 1
ATOM 718 C CA . GLU A 1 86 ? 18.069 2.044 -19.214 1.00 89.06 86 GLU A CA 1
ATOM 719 C C . GLU A 1 86 ? 17.173 2.931 -18.345 1.00 89.06 86 GLU A C 1
ATOM 721 O O . GLU A 1 86 ? 16.118 2.495 -17.887 1.00 89.06 86 GLU A O 1
ATOM 726 N N . PHE A 1 87 ? 17.537 4.203 -18.172 1.00 90.31 87 PHE A N 1
ATOM 727 C CA . PHE A 1 87 ? 16.712 5.162 -17.449 1.00 90.31 87 PHE A CA 1
ATOM 728 C C . PHE A 1 87 ? 15.355 5.364 -18.130 1.00 90.31 87 PHE A C 1
ATOM 730 O O . PHE A 1 87 ? 14.323 5.353 -17.459 1.00 90.31 87 PHE A O 1
ATOM 737 N N . LYS A 1 88 ? 15.319 5.470 -19.464 1.00 91.19 88 LYS A N 1
ATOM 738 C CA . LYS A 1 88 ? 14.056 5.542 -20.208 1.00 91.19 88 LYS A CA 1
ATOM 739 C C . LYS A 1 88 ? 13.194 4.295 -19.983 1.00 91.19 88 LYS A C 1
ATOM 741 O O . LYS A 1 88 ? 12.007 4.430 -19.697 1.00 91.19 88 LYS A O 1
ATOM 746 N N . VAL A 1 89 ? 13.779 3.098 -20.075 1.00 91.44 89 VAL A N 1
ATOM 747 C CA . VAL A 1 89 ? 13.066 1.833 -19.810 1.00 91.44 89 VAL A CA 1
ATOM 748 C C . VAL A 1 89 ? 12.511 1.808 -18.385 1.00 91.44 89 VAL A C 1
ATOM 750 O O . VAL A 1 89 ? 11.374 1.387 -18.173 1.00 91.44 89 VAL A O 1
ATOM 753 N N . PHE A 1 90 ? 13.273 2.307 -17.411 1.00 90.38 90 PHE A N 1
ATOM 754 C CA . PHE A 1 90 ? 12.830 2.408 -16.024 1.00 90.38 90 PHE A CA 1
ATOM 755 C C . PHE A 1 90 ? 11.629 3.349 -15.879 1.00 90.38 90 PHE A C 1
ATOM 757 O O . PHE A 1 90 ? 10.632 2.978 -15.262 1.00 90.38 90 PHE A O 1
ATOM 764 N N . VAL A 1 91 ? 11.691 4.541 -16.478 1.00 92.44 91 VAL A N 1
ATOM 765 C CA . VAL A 1 91 ? 10.586 5.512 -16.455 1.00 92.44 91 VAL A CA 1
ATOM 766 C C . VAL A 1 91 ? 9.327 4.928 -17.093 1.00 92.44 91 VAL A C 1
ATOM 768 O O . VAL A 1 91 ? 8.248 5.027 -16.504 1.00 92.44 91 VAL A O 1
ATOM 771 N N . ASP A 1 92 ? 9.456 4.277 -18.251 1.00 92.56 92 ASP A N 1
ATOM 772 C CA . ASP A 1 92 ? 8.333 3.638 -18.944 1.00 92.56 92 ASP A CA 1
ATOM 773 C C . ASP A 1 92 ? 7.695 2.553 -18.055 1.00 92.56 92 ASP A C 1
ATOM 775 O O . ASP A 1 92 ? 6.477 2.535 -17.855 1.00 92.56 92 ASP A O 1
ATOM 779 N N . TYR A 1 93 ? 8.517 1.695 -17.446 1.00 91.81 93 TYR A N 1
ATOM 780 C CA . TYR A 1 93 ? 8.067 0.627 -16.553 1.00 91.81 93 TYR A CA 1
ATOM 781 C C . TYR A 1 93 ? 7.345 1.148 -15.300 1.00 91.81 93 TYR A C 1
ATOM 783 O O . TYR A 1 93 ? 6.244 0.693 -14.974 1.00 91.81 93 TYR A O 1
ATOM 791 N N . ILE A 1 94 ? 7.926 2.130 -14.606 1.00 91.25 94 ILE A N 1
ATOM 792 C CA . ILE A 1 94 ? 7.314 2.724 -13.410 1.00 91.25 94 ILE A CA 1
ATOM 793 C C . ILE A 1 94 ? 6.004 3.422 -13.764 1.00 91.25 94 ILE A C 1
ATOM 795 O O . ILE A 1 94 ? 5.017 3.265 -13.046 1.00 91.25 94 ILE A O 1
ATOM 799 N N . THR A 1 95 ? 5.957 4.129 -14.893 1.00 91.25 95 THR A N 1
ATOM 800 C CA . THR A 1 95 ? 4.731 4.781 -15.370 1.00 91.25 95 THR A CA 1
ATOM 801 C C . THR A 1 95 ? 3.619 3.757 -15.598 1.00 91.25 95 THR A C 1
ATOM 803 O O . THR A 1 95 ? 2.498 3.950 -15.125 1.00 91.25 95 THR A O 1
ATOM 806 N N . GLN A 1 96 ? 3.926 2.626 -16.243 1.00 90.94 96 GLN A N 1
ATOM 807 C CA . GLN A 1 96 ? 2.964 1.538 -16.444 1.00 90.94 96 GLN A CA 1
ATOM 808 C C . GLN A 1 96 ? 2.486 0.929 -15.121 1.00 90.94 96 GLN A C 1
ATOM 810 O O . GLN A 1 96 ? 1.285 0.717 -14.948 1.00 90.94 96 GLN A O 1
ATOM 815 N N . LYS A 1 97 ? 3.392 0.684 -14.163 1.00 88.31 97 LYS A N 1
ATOM 816 C CA . LYS A 1 97 ? 3.021 0.179 -12.831 1.00 88.31 97 LYS A CA 1
ATOM 817 C C . LYS A 1 97 ? 2.117 1.161 -12.083 1.00 88.31 97 LYS A C 1
ATOM 819 O O . LYS A 1 97 ? 1.121 0.734 -11.505 1.00 88.31 97 LYS A O 1
ATOM 824 N N . ILE A 1 98 ? 2.415 2.461 -12.123 1.00 88.25 98 ILE A N 1
ATOM 825 C CA . ILE A 1 98 ? 1.573 3.498 -11.507 1.00 88.25 98 ILE A CA 1
ATOM 826 C C . ILE A 1 98 ? 0.174 3.486 -12.128 1.00 88.25 98 ILE A C 1
ATOM 828 O O . ILE A 1 98 ? -0.810 3.411 -11.393 1.00 88.25 98 ILE A O 1
ATOM 832 N N . MET A 1 99 ? 0.074 3.497 -13.461 1.00 87.69 99 MET A N 1
ATOM 833 C CA . MET A 1 99 ? -1.220 3.445 -14.154 1.00 87.69 99 MET A CA 1
ATOM 834 C C . MET A 1 99 ? -1.999 2.169 -13.820 1.00 87.69 99 MET A C 1
ATOM 836 O O . MET A 1 99 ? -3.204 2.223 -13.580 1.00 87.69 99 MET A O 1
ATOM 840 N N . PHE A 1 100 ? -1.322 1.020 -13.760 1.00 87.94 100 PHE A N 1
ATOM 841 C CA . PHE A 1 100 ? -1.936 -0.239 -13.352 1.00 87.94 100 PHE A CA 1
ATOM 842 C C . PHE A 1 100 ? -2.547 -0.136 -11.949 1.00 87.94 100 PHE A C 1
ATOM 844 O O . PHE A 1 100 ? -3.726 -0.436 -11.775 1.00 87.94 100 PHE A O 1
ATOM 851 N N . TYR A 1 101 ? -1.792 0.351 -10.960 1.00 84.94 101 TYR A N 1
ATOM 852 C CA . TYR A 1 101 ? -2.304 0.481 -9.594 1.00 84.94 101 TYR A CA 1
ATOM 853 C C . TYR A 1 101 ? -3.429 1.514 -9.472 1.00 84.94 101 TYR A C 1
ATOM 855 O O . TYR A 1 101 ? -4.379 1.282 -8.727 1.00 84.94 101 TYR A O 1
ATOM 863 N N . GLN A 1 102 ? -3.372 2.617 -10.223 1.00 81.88 102 GLN A N 1
ATOM 864 C CA . GLN A 1 102 ? -4.475 3.582 -10.294 1.00 81.88 102 GLN A CA 1
ATOM 865 C C . GLN A 1 102 ? -5.757 2.933 -10.830 1.00 81.88 102 GLN A C 1
ATOM 867 O O . GLN A 1 102 ? -6.829 3.122 -10.257 1.00 81.88 102 GLN A O 1
ATOM 872 N N . ASN A 1 103 ? -5.645 2.112 -11.876 1.00 84.56 103 ASN A N 1
ATOM 873 C CA . ASN A 1 103 ? -6.784 1.388 -12.433 1.00 84.56 103 ASN A CA 1
ATOM 874 C C . ASN A 1 103 ? -7.341 0.344 -11.458 1.00 84.56 103 ASN A C 1
ATOM 876 O O . ASN A 1 103 ? -8.556 0.228 -11.324 1.00 84.56 103 ASN A O 1
ATOM 880 N N . GLU A 1 104 ? -6.486 -0.405 -10.760 1.00 80.94 104 GLU A N 1
ATOM 881 C CA . GLU A 1 104 ? -6.935 -1.370 -9.749 1.00 80.94 104 GLU A CA 1
ATOM 882 C C . GLU A 1 104 ? -7.642 -0.681 -8.574 1.00 80.94 104 GLU A C 1
ATOM 884 O O . GLU A 1 104 ? -8.682 -1.157 -8.115 1.00 80.94 104 GLU A O 1
ATOM 889 N N . LEU A 1 105 ? -7.146 0.479 -8.132 1.00 80.12 105 LEU A N 1
ATOM 890 C CA . LEU A 1 105 ? -7.827 1.299 -7.128 1.00 80.12 105 LEU A CA 1
ATOM 891 C C . LEU A 1 105 ? -9.205 1.759 -7.614 1.00 80.12 105 LEU A C 1
ATOM 893 O O . LEU A 1 105 ? -10.184 1.637 -6.878 1.00 80.12 105 LEU A O 1
ATOM 897 N N . PHE A 1 106 ? -9.297 2.231 -8.858 1.00 79.25 106 PHE A N 1
ATOM 898 C CA . PHE A 1 106 ? -10.559 2.670 -9.452 1.00 79.25 106 PHE A CA 1
ATOM 899 C C . PHE A 1 106 ? -11.571 1.522 -9.592 1.00 79.25 106 PHE A C 1
ATOM 901 O O . PHE A 1 106 ? -12.747 1.684 -9.272 1.00 79.25 106 PHE A O 1
ATOM 908 N N . LYS A 1 107 ? -11.123 0.322 -9.983 1.00 80.38 107 LYS A N 1
ATOM 909 C CA . LYS A 1 107 ? -11.980 -0.877 -10.013 1.00 80.38 107 LYS A CA 1
ATOM 910 C C . LYS A 1 107 ? -12.538 -1.213 -8.634 1.00 80.38 107 LYS A C 1
ATOM 912 O O . LYS A 1 107 ? -13.719 -1.527 -8.521 1.00 80.38 107 LYS A O 1
ATOM 917 N N . GLN A 1 108 ? -11.714 -1.147 -7.587 1.00 76.31 108 GLN A N 1
ATOM 918 C CA . GLN A 1 108 ? -12.189 -1.377 -6.220 1.00 76.31 108 GLN A CA 1
ATOM 919 C C . GLN A 1 108 ? -13.202 -0.321 -5.764 1.00 76.31 108 GLN A C 1
ATOM 921 O O . GLN A 1 108 ? -14.091 -0.637 -4.973 1.00 76.31 108 GLN A O 1
ATOM 926 N N . GLU A 1 109 ? -13.083 0.917 -6.248 1.00 75.81 109 GLU A N 1
ATOM 927 C CA . GLU A 1 109 ? -14.071 1.964 -5.996 1.00 75.81 109 GLU A CA 1
ATOM 928 C C . GLU A 1 109 ? -15.408 1.641 -6.669 1.00 75.81 109 GLU A C 1
ATOM 930 O O . GLU A 1 109 ? -16.419 1.600 -5.972 1.00 75.81 109 GLU A O 1
ATOM 935 N N . ILE A 1 110 ? -15.399 1.292 -7.960 1.00 78.00 110 ILE A N 1
ATOM 936 C CA . ILE A 1 110 ? -16.612 0.899 -8.697 1.00 78.00 110 ILE A CA 1
ATOM 937 C C . ILE A 1 110 ? -17.290 -0.309 -8.046 1.00 78.00 110 ILE A C 1
ATOM 939 O O . ILE A 1 110 ? -18.473 -0.244 -7.727 1.00 78.00 110 ILE A O 1
ATOM 943 N N . ILE A 1 111 ? -16.545 -1.394 -7.799 1.00 78.38 111 ILE A N 1
ATOM 944 C CA . ILE A 1 111 ? -17.095 -2.620 -7.195 1.00 78.38 111 ILE A CA 1
ATOM 945 C C . ILE A 1 111 ? -17.713 -2.312 -5.830 1.00 78.38 111 ILE A C 1
ATOM 947 O O . ILE A 1 111 ? -18.757 -2.852 -5.472 1.00 78.38 111 ILE A O 1
ATOM 951 N N . GLY A 1 112 ? -17.073 -1.447 -5.046 1.00 71.38 112 GLY A N 1
ATOM 952 C CA . GLY A 1 112 ? -17.609 -1.054 -3.754 1.00 71.38 112 GLY A CA 1
ATOM 953 C C . GLY A 1 112 ? -18.874 -0.196 -3.858 1.00 71.38 112 GLY A C 1
ATOM 954 O O . GLY A 1 112 ? -19.796 -0.386 -3.069 1.00 71.38 112 GLY A O 1
ATOM 955 N N . GLU A 1 113 ? -18.970 0.697 -4.844 1.00 76.00 113 GLU A N 1
ATOM 956 C CA . GLU A 1 113 ? -20.189 1.474 -5.104 1.00 76.00 113 GLU A CA 1
ATOM 957 C C . GLU A 1 113 ? -21.344 0.599 -5.612 1.00 76.00 113 GLU A C 1
ATOM 959 O O . GLU A 1 113 ? -22.480 0.759 -5.159 1.00 76.00 113 GLU A O 1
ATOM 964 N N . GLU A 1 114 ? -21.062 -0.385 -6.468 1.00 77.81 114 GLU A N 1
ATOM 965 C CA . GLU A 1 114 ? -22.033 -1.404 -6.884 1.00 77.81 114 GLU A CA 1
ATOM 966 C C . GLU A 1 114 ? -22.533 -2.222 -5.685 1.00 77.81 114 GLU A C 1
ATOM 968 O O . GLU A 1 114 ? -23.740 -2.362 -5.494 1.00 77.81 114 GLU A O 1
ATOM 973 N N . GLN A 1 115 ? -21.630 -2.664 -4.802 1.00 72.06 115 GLN A N 1
ATOM 974 C CA . GLN A 1 115 ? -22.004 -3.375 -3.575 1.00 72.06 115 GLN A CA 1
ATOM 975 C C . GLN A 1 115 ? -22.880 -2.528 -2.645 1.00 72.06 115 GLN A C 1
ATOM 977 O O . GLN A 1 115 ? -23.809 -3.054 -2.031 1.00 72.06 115 GLN A O 1
ATOM 982 N N . VAL A 1 116 ? -22.623 -1.220 -2.534 1.00 70.56 116 VAL A N 1
ATOM 983 C CA . VAL A 1 116 ? -23.494 -0.311 -1.772 1.00 70.56 116 VAL A CA 1
ATOM 984 C C . VAL A 1 116 ? -24.879 -0.230 -2.407 1.00 70.56 116 VAL A C 1
ATOM 986 O O . VAL A 1 116 ? -25.874 -0.324 -1.688 1.00 70.56 116 VAL A O 1
ATOM 989 N N . ASN A 1 117 ? -24.965 -0.099 -3.731 1.00 76.19 117 ASN A N 1
ATOM 990 C CA . ASN A 1 117 ? -26.243 -0.057 -4.440 1.00 76.19 117 ASN A CA 1
ATOM 991 C C . ASN A 1 117 ? -27.042 -1.354 -4.247 1.00 76.19 117 ASN A C 1
ATOM 993 O O . ASN A 1 117 ? -28.229 -1.295 -3.915 1.00 76.19 117 ASN A O 1
ATOM 997 N N . ASP A 1 118 ? -26.392 -2.513 -4.350 1.00 75.00 118 ASP A N 1
ATOM 998 C CA . ASP A 1 118 ? -27.007 -3.823 -4.111 1.00 75.00 118 ASP A CA 1
ATOM 999 C C . ASP A 1 118 ? -27.549 -3.954 -2.685 1.00 75.00 118 ASP A C 1
ATOM 1001 O O . ASP A 1 118 ? -28.663 -4.442 -2.470 1.00 75.00 118 ASP A O 1
ATOM 1005 N N . VAL A 1 119 ? -26.798 -3.468 -1.693 1.00 70.00 119 VAL A N 1
ATOM 1006 C CA . VAL A 1 119 ? -27.258 -3.442 -0.302 1.00 70.00 119 VAL A CA 1
ATOM 1007 C C . VAL A 1 119 ? -28.436 -2.483 -0.128 1.00 70.00 119 VAL A C 1
ATOM 1009 O O . VAL A 1 119 ? -29.407 -2.839 0.537 1.00 70.00 119 VAL A O 1
ATOM 1012 N N . VAL A 1 120 ? -28.407 -1.289 -0.727 1.00 74.31 120 VAL A N 1
ATOM 1013 C CA . VAL A 1 120 ? -29.538 -0.343 -0.683 1.00 74.31 120 VAL A CA 1
ATOM 1014 C C . VAL A 1 120 ? -30.795 -0.979 -1.284 1.00 74.31 120 VAL A C 1
ATOM 1016 O O . VAL A 1 120 ? -31.886 -0.836 -0.726 1.00 74.31 120 VAL A O 1
ATOM 1019 N N . HIS A 1 121 ? -30.659 -1.730 -2.377 1.00 76.25 121 HIS A N 1
ATOM 1020 C CA . HIS A 1 121 ? -31.752 -2.513 -2.950 1.00 76.25 121 HIS A CA 1
ATOM 1021 C C . HIS A 1 121 ? -32.222 -3.639 -2.014 1.00 76.25 121 HIS A C 1
ATOM 1023 O O . HIS A 1 121 ? -33.428 -3.818 -1.836 1.00 76.25 121 HIS A O 1
ATOM 1029 N N . ALA A 1 122 ? -31.310 -4.360 -1.358 1.00 73.12 122 ALA A N 1
ATOM 1030 C CA . ALA A 1 122 ? -31.649 -5.402 -0.386 1.00 73.12 122 ALA A CA 1
ATOM 1031 C C . ALA A 1 122 ? -32.368 -4.850 0.862 1.00 73.12 122 ALA A C 1
ATOM 1033 O O . ALA A 1 122 ? -33.306 -5.480 1.358 1.00 73.12 122 ALA A O 1
ATOM 1034 N N . LEU A 1 123 ? -31.986 -3.656 1.327 1.00 73.12 123 LEU A N 1
ATOM 1035 C CA . LEU A 1 123 ? -32.619 -2.962 2.451 1.00 73.12 123 LEU A CA 1
ATOM 1036 C C . LEU A 1 123 ? -34.020 -2.465 2.106 1.00 73.12 123 LEU A C 1
ATOM 1038 O O . LEU A 1 123 ? -34.941 -2.650 2.900 1.00 73.12 123 LEU A O 1
ATOM 1042 N N . LYS A 1 124 ? -34.215 -1.920 0.897 1.00 77.00 124 LYS A N 1
ATOM 1043 C CA . LYS A 1 124 ? -35.555 -1.591 0.375 1.00 77.00 124 LYS A CA 1
ATOM 1044 C C . LYS A 1 124 ? -36.474 -2.817 0.321 1.00 77.00 124 LYS A C 1
ATOM 1046 O O . LYS A 1 124 ? -37.681 -2.675 0.480 1.00 77.00 124 LYS A O 1
ATOM 1051 N N . ASN A 1 125 ? -35.897 -4.008 0.164 1.00 78.38 125 ASN A N 1
ATOM 1052 C CA . ASN A 1 125 ? -36.603 -5.289 0.143 1.00 78.38 125 ASN A CA 1
ATOM 1053 C C . ASN A 1 125 ? -36.657 -5.991 1.521 1.00 78.38 125 ASN A C 1
ATOM 1055 O O . ASN A 1 125 ? -36.989 -7.174 1.589 1.00 78.38 125 ASN A O 1
ATOM 1059 N N . GLY A 1 126 ? -36.330 -5.292 2.616 1.00 6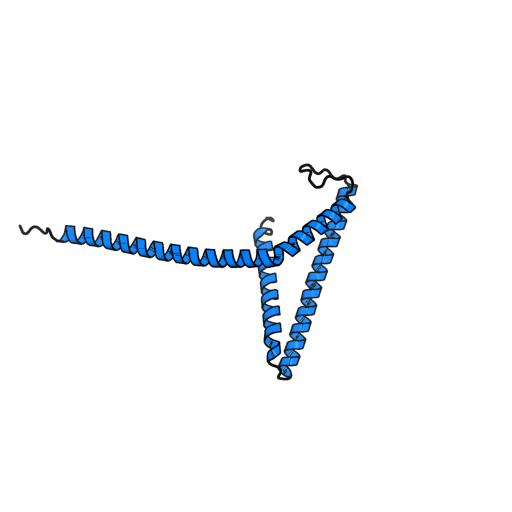8.62 126 GLY A N 1
ATOM 1060 C CA . GLY A 1 126 ? -36.537 -5.766 3.991 1.00 68.62 126 GLY A CA 1
ATOM 1061 C C . GLY A 1 126 ? -35.452 -6.683 4.570 1.00 68.62 126 GLY A C 1
ATOM 1062 O O . GLY A 1 126 ? -35.669 -7.273 5.627 1.00 68.62 126 GLY A O 1
ATOM 1063 N N . LYS A 1 127 ? -34.283 -6.821 3.927 1.00 69.62 127 LYS A N 1
ATOM 1064 C CA . LYS A 1 127 ? -33.173 -7.655 4.433 1.00 69.62 127 LYS A CA 1
ATOM 1065 C C . LYS A 1 127 ? -32.149 -6.814 5.206 1.00 69.62 127 LYS A C 1
ATOM 1067 O O . LYS A 1 127 ? -31.253 -6.222 4.613 1.00 69.62 127 LYS A O 1
ATOM 1072 N N . SER A 1 128 ? -32.275 -6.778 6.537 1.00 66.12 128 SER A N 1
ATOM 1073 C CA . SER A 1 128 ? -31.446 -5.938 7.427 1.00 66.12 128 SER A CA 1
ATOM 1074 C C . SER A 1 128 ? -29.985 -6.393 7.582 1.00 66.12 128 SER A C 1
ATOM 1076 O O . SER A 1 128 ? -29.147 -5.586 7.972 1.00 66.12 128 SER A O 1
ATOM 1078 N N . GLU A 1 129 ? -29.649 -7.645 7.262 1.00 65.56 129 GLU A N 1
ATOM 1079 C CA . GLU A 1 129 ? -28.286 -8.203 7.410 1.00 65.56 129 GLU A CA 1
ATOM 1080 C C . GLU A 1 129 ? -27.264 -7.603 6.427 1.00 65.56 129 GLU A C 1
ATOM 1082 O O . GLU A 1 129 ? -26.066 -7.858 6.508 1.00 65.56 129 GLU A O 1
ATOM 1087 N N . ALA A 1 130 ? -27.720 -6.792 5.474 1.00 63.69 130 ALA A N 1
ATOM 1088 C CA . ALA A 1 130 ? -26.875 -6.216 4.442 1.00 63.69 130 ALA A CA 1
ATOM 1089 C C . ALA A 1 130 ? -26.136 -4.932 4.905 1.00 63.69 130 ALA A C 1
ATOM 1091 O O . ALA A 1 130 ? -25.164 -4.524 4.271 1.00 63.69 130 ALA A O 1
ATOM 1092 N N . ILE A 1 131 ? -26.538 -4.333 6.039 1.00 66.38 131 ILE A N 1
ATOM 1093 C CA . ILE A 1 131 ? -25.993 -3.071 6.587 1.00 66.38 131 ILE A CA 1
ATOM 1094 C C . ILE A 1 131 ? -24.492 -3.160 6.905 1.00 66.38 131 ILE A C 1
ATOM 1096 O O . ILE A 1 131 ? -23.751 -2.213 6.627 1.00 66.38 131 ILE A O 1
ATOM 1100 N N . ASP A 1 132 ? -24.018 -4.301 7.409 1.00 70.06 132 ASP A N 1
ATOM 1101 C CA . ASP A 1 132 ? -22.612 -4.483 7.798 1.00 70.06 132 ASP A CA 1
ATOM 1102 C C . ASP A 1 132 ? -21.650 -4.347 6.607 1.00 70.06 132 ASP A C 1
ATOM 1104 O O . ASP A 1 132 ? -20.538 -3.831 6.749 1.00 70.06 132 ASP A O 1
ATOM 1108 N N . LYS A 1 133 ? -22.095 -4.722 5.398 1.00 67.00 133 LYS A N 1
ATOM 1109 C CA . LYS A 1 133 ? -21.311 -4.542 4.165 1.00 67.00 133 LYS A CA 1
ATOM 1110 C C . LYS A 1 133 ? -21.171 -3.067 3.773 1.00 67.00 133 LYS A C 1
ATOM 1112 O O . LYS A 1 133 ? -20.085 -2.661 3.362 1.00 67.00 133 LYS A O 1
ATOM 1117 N N . ILE A 1 134 ? -22.219 -2.251 3.950 1.00 68.25 134 ILE A N 1
ATOM 1118 C CA . ILE A 1 134 ? -22.147 -0.792 3.728 1.00 68.25 134 ILE A CA 1
ATOM 1119 C C . ILE A 1 134 ? -21.191 -0.144 4.730 1.00 68.25 134 ILE A C 1
ATOM 1121 O O . ILE A 1 134 ? -20.365 0.683 4.342 1.00 68.25 134 ILE A O 1
ATOM 1125 N N . LEU A 1 135 ? -21.287 -0.518 6.008 1.00 69.38 135 LEU A N 1
ATOM 1126 C CA . LEU A 1 135 ? -20.414 0.002 7.061 1.00 69.38 135 LEU A CA 1
ATOM 1127 C C . LEU A 1 135 ? -18.942 -0.302 6.763 1.00 69.38 135 LEU A C 1
ATOM 1129 O O . LEU A 1 135 ? -18.117 0.610 6.802 1.00 69.38 135 LEU A O 1
ATOM 1133 N N . GLY A 1 136 ? -18.625 -1.540 6.370 1.00 71.12 136 GLY A N 1
ATOM 1134 C CA . GLY A 1 136 ? -17.274 -1.924 5.956 1.00 71.12 136 GLY A CA 1
ATOM 1135 C C . GLY A 1 136 ? -16.746 -1.100 4.775 1.00 71.12 136 GLY A C 1
ATOM 1136 O O . GLY A 1 136 ? -15.626 -0.589 4.834 1.00 71.12 136 GLY A O 1
ATOM 1137 N N . PHE A 1 137 ? -17.560 -0.900 3.731 1.00 72.56 137 PHE A N 1
ATOM 1138 C CA . PHE A 1 137 ? -17.168 -0.076 2.582 1.00 72.56 137 PHE A CA 1
ATOM 1139 C C . PHE A 1 137 ? -16.942 1.394 2.960 1.00 72.56 137 PHE A C 1
ATOM 1141 O O . PHE A 1 137 ? -15.946 1.992 2.550 1.00 72.56 137 PHE A O 1
ATOM 1148 N N . GLN A 1 138 ? -17.826 1.982 3.770 1.00 71.88 138 GLN A N 1
ATOM 1149 C CA . GLN A 1 138 ? -17.727 3.388 4.166 1.00 71.88 138 GLN A CA 1
ATOM 1150 C C . GLN A 1 138 ? -16.518 3.649 5.077 1.00 71.88 138 GLN A C 1
ATOM 1152 O O . GLN A 1 138 ? -15.857 4.685 4.949 1.00 71.88 138 GLN A O 1
ATOM 1157 N N . VAL A 1 139 ? -16.194 2.703 5.965 1.00 75.44 139 VAL A N 1
ATOM 1158 C CA . VAL A 1 139 ? -14.973 2.737 6.784 1.00 75.44 139 VAL A CA 1
ATOM 1159 C C . VAL A 1 139 ? -13.736 2.689 5.890 1.00 75.44 139 VAL A C 1
ATOM 1161 O O . VAL A 1 139 ? -12.852 3.533 6.031 1.00 75.44 139 VAL A O 1
ATOM 1164 N N . GLU A 1 140 ? -13.692 1.783 4.914 1.00 75.06 140 GLU A N 1
ATOM 1165 C CA . GLU A 1 140 ? -12.551 1.666 4.003 1.00 75.06 140 GLU A CA 1
ATOM 1166 C C . GLU A 1 140 ? -12.408 2.896 3.082 1.00 75.06 140 GLU A C 1
ATOM 1168 O O . GLU A 1 140 ? -11.298 3.389 2.871 1.00 75.06 140 GLU A O 1
ATOM 1173 N N . LYS A 1 141 ? -13.520 3.472 2.598 1.00 77.50 141 LYS A N 1
ATOM 1174 C CA . LYS A 1 141 ? -13.525 4.725 1.818 1.00 77.50 141 LYS A CA 1
ATOM 1175 C C . LYS A 1 141 ? -12.957 5.894 2.629 1.00 77.50 141 LYS A C 1
ATOM 1177 O O . LYS A 1 141 ? -12.120 6.643 2.121 1.00 77.50 141 LYS A O 1
ATOM 1182 N N . ASN A 1 142 ? -13.349 6.029 3.898 1.00 72.00 142 ASN A N 1
ATOM 1183 C CA . ASN A 1 142 ? -12.790 7.045 4.792 1.00 72.00 142 ASN A CA 1
ATOM 1184 C C . ASN A 1 142 ? -11.316 6.784 5.130 1.00 72.00 142 ASN A C 1
ATOM 1186 O O . ASN A 1 142 ? -10.525 7.727 5.123 1.00 72.00 142 ASN A O 1
ATOM 1190 N N . ARG A 1 143 ? -10.917 5.525 5.345 1.00 76.00 143 ARG A N 1
ATOM 1191 C CA . ARG A 1 143 ? -9.514 5.146 5.574 1.00 76.00 143 ARG A CA 1
ATOM 1192 C C . ARG A 1 143 ? -8.626 5.558 4.398 1.00 76.00 143 ARG A C 1
ATOM 1194 O O . ARG A 1 143 ? -7.576 6.162 4.606 1.00 76.00 143 ARG A O 1
ATOM 1201 N N . ARG A 1 144 ? -9.063 5.293 3.160 1.00 71.62 144 ARG A N 1
ATOM 1202 C CA . ARG A 1 144 ? -8.351 5.718 1.940 1.00 71.62 144 ARG A CA 1
ATOM 1203 C C . ARG A 1 144 ? -8.242 7.239 1.835 1.00 71.62 144 ARG A C 1
ATOM 1205 O O . ARG A 1 144 ? -7.168 7.744 1.520 1.00 71.62 144 ARG A O 1
ATOM 1212 N N . ARG A 1 145 ? -9.314 7.974 2.152 1.00 77.31 145 ARG A N 1
ATOM 1213 C CA . ARG A 1 145 ? -9.292 9.447 2.185 1.00 77.31 145 ARG A CA 1
ATOM 1214 C C . ARG A 1 145 ? -8.274 9.975 3.199 1.00 77.31 145 ARG A C 1
ATOM 1216 O O . ARG A 1 145 ? -7.488 10.849 2.856 1.00 77.31 145 ARG A O 1
ATOM 1223 N N . HIS A 1 146 ? -8.244 9.415 4.408 1.00 65.25 146 HIS A N 1
ATOM 1224 C CA . HIS A 1 146 ? -7.260 9.787 5.427 1.00 65.25 146 HIS A CA 1
ATOM 1225 C C . HIS A 1 146 ? -5.822 9.487 4.996 1.00 65.25 146 HIS A C 1
ATOM 1227 O O . HIS A 1 146 ? -4.954 10.333 5.176 1.00 65.25 146 HIS A O 1
ATOM 1233 N N . MET A 1 147 ? -5.575 8.329 4.377 1.00 67.38 147 MET A N 1
ATOM 1234 C CA . MET A 1 147 ? -4.252 7.984 3.848 1.00 67.38 147 MET A CA 1
ATOM 1235 C C . MET A 1 147 ? -3.802 8.970 2.758 1.00 67.38 147 MET A C 1
ATOM 1237 O O . MET A 1 147 ? -2.670 9.441 2.786 1.00 67.38 147 MET A O 1
ATOM 1241 N N . ASN A 1 148 ? -4.693 9.329 1.828 1.00 65.81 148 ASN A N 1
ATOM 1242 C CA . ASN A 1 148 ? -4.393 10.321 0.792 1.00 65.81 148 ASN A CA 1
ATOM 1243 C C . ASN A 1 148 ? -4.105 11.703 1.388 1.00 65.81 148 ASN A C 1
ATOM 1245 O O . ASN A 1 148 ? -3.167 12.366 0.954 1.00 65.81 148 ASN A O 1
ATOM 1249 N N . ASN A 1 149 ? -4.863 12.122 2.404 1.00 68.94 149 ASN A N 1
ATOM 1250 C CA . ASN A 1 149 ? -4.599 13.373 3.113 1.00 68.94 149 ASN A CA 1
ATOM 1251 C C . ASN A 1 149 ? -3.233 13.340 3.808 1.00 68.94 149 ASN A C 1
ATOM 1253 O O . ASN A 1 149 ?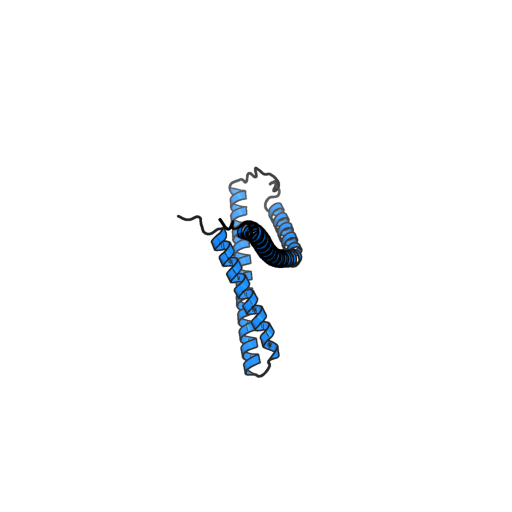 -2.457 14.270 3.637 1.00 68.94 149 ASN A O 1
ATOM 1257 N N . PHE A 1 150 ? -2.892 12.244 4.493 1.00 68.69 150 PHE A N 1
ATOM 1258 C CA . PHE A 1 150 ? -1.582 12.072 5.125 1.00 68.69 150 PHE A CA 1
ATOM 1259 C C . PHE A 1 150 ? -0.429 12.136 4.115 1.00 68.69 150 PHE A C 1
ATOM 1261 O O . PHE A 1 150 ? 0.578 12.795 4.369 1.00 68.69 150 PHE A O 1
ATOM 1268 N N . ILE A 1 151 ? -0.570 11.488 2.954 1.00 64.12 151 ILE A N 1
ATOM 1269 C CA . ILE A 1 151 ? 0.427 11.547 1.875 1.00 64.12 151 ILE A CA 1
ATOM 1270 C C . ILE A 1 151 ? 0.559 12.985 1.351 1.00 64.12 151 ILE A C 1
ATOM 1272 O O . ILE A 1 151 ? 1.673 13.485 1.206 1.00 64.12 151 ILE A O 1
ATOM 1276 N N . ASN A 1 152 ? -0.557 13.678 1.121 1.00 66.19 152 ASN A N 1
ATOM 1277 C CA . ASN A 1 152 ? -0.555 15.067 0.659 1.00 66.19 152 ASN A CA 1
ATOM 1278 C C . ASN A 1 152 ? 0.032 16.035 1.698 1.00 66.19 152 ASN A C 1
ATOM 1280 O O . ASN A 1 152 ? 0.742 16.962 1.331 1.00 66.19 152 ASN A O 1
ATOM 1284 N N . GLU A 1 153 ? -0.205 15.825 2.988 1.00 70.44 153 GLU A N 1
ATOM 1285 C CA . GLU A 1 153 ? 0.378 16.640 4.060 1.00 70.44 153 GLU A CA 1
ATOM 1286 C C . GLU A 1 153 ? 1.878 16.358 4.237 1.00 70.44 153 GLU A C 1
ATOM 1288 O O . GLU A 1 153 ? 2.673 17.285 4.386 1.00 70.44 153 GLU A O 1
ATOM 1293 N N . SER A 1 154 ? 2.281 15.087 4.158 1.00 63.19 154 SER A N 1
ATOM 1294 C CA . SER A 1 154 ? 3.673 14.656 4.351 1.00 63.19 154 SER A CA 1
ATOM 1295 C C . SER A 1 154 ? 4.576 14.989 3.161 1.00 63.19 154 SER A C 1
ATOM 1297 O O . SER A 1 154 ? 5.768 15.236 3.344 1.00 63.19 154 SER A O 1
ATOM 1299 N N . PHE A 1 155 ? 4.030 14.995 1.940 1.00 60.75 155 PHE A N 1
ATOM 1300 C CA . PHE A 1 155 ? 4.814 15.136 0.707 1.00 60.75 155 PHE A CA 1
ATOM 1301 C C . PHE A 1 155 ? 4.363 16.287 -0.206 1.00 60.75 155 PHE A C 1
ATOM 1303 O O . PHE A 1 155 ? 5.121 16.678 -1.090 1.00 60.75 155 PHE A O 1
ATOM 1310 N N . GLY A 1 156 ? 3.175 16.862 -0.001 1.00 51.41 156 GLY A N 1
ATOM 1311 C CA . GLY A 1 156 ? 2.626 17.953 -0.820 1.00 51.41 156 GLY A CA 1
ATOM 1312 C C . GLY A 1 156 ? 3.044 19.362 -0.388 1.00 51.41 156 GLY A C 1
ATOM 1313 O O . GLY A 1 156 ? 2.827 20.313 -1.133 1.00 51.41 156 GLY A O 1
ATOM 1314 N N . SER A 1 157 ? 3.710 19.522 0.759 1.00 48.81 157 SER A N 1
ATOM 1315 C CA . SER A 1 157 ? 4.222 20.822 1.218 1.00 48.81 157 SER A CA 1
ATOM 1316 C C . SER A 1 157 ? 5.658 21.083 0.734 1.00 48.81 157 SER A C 1
ATOM 1318 O O . SER A 1 157 ? 6.571 21.289 1.529 1.00 48.81 157 SER A O 1
ATOM 1320 N N . LYS A 1 158 ? 5.881 21.022 -0.587 1.00 46.62 158 LYS A N 1
ATOM 1321 C CA . LYS A 1 158 ? 7.090 21.538 -1.267 1.00 46.62 158 LYS A CA 1
ATOM 1322 C C . LYS A 1 158 ? 6.756 22.027 -2.680 1.00 46.62 158 LYS A C 1
ATOM 1324 O O . LYS A 1 158 ? 7.257 21.500 -3.667 1.00 46.62 158 LYS A O 1
ATOM 1329 N N . ALA A 1 159 ? 5.903 23.037 -2.771 1.00 43.22 159 ALA A N 1
ATOM 1330 C CA . ALA A 1 159 ? 5.805 23.889 -3.951 1.00 43.22 159 ALA A CA 1
ATOM 1331 C C . ALA A 1 159 ? 5.309 25.273 -3.517 1.00 43.22 159 ALA A C 1
ATOM 1333 O O . ALA A 1 159 ? 4.113 25.535 -3.540 1.00 43.22 159 ALA A O 1
ATOM 1334 N N . ASN A 1 160 ? 6.240 26.103 -3.046 1.00 34.75 160 ASN A N 1
ATOM 1335 C CA . ASN A 1 160 ? 6.193 27.566 -3.074 1.00 34.75 160 ASN A CA 1
ATOM 1336 C C . ASN A 1 160 ? 7.634 28.070 -3.105 1.00 34.75 160 ASN A C 1
ATOM 1338 O O . ASN A 1 160 ? 8.421 27.598 -2.252 1.00 34.75 160 ASN A O 1
#

Secondary structure (DSSP, 8-state):
-----SHHHHHHHHHHHHHHHHHHHHHHHHHHHHHHHHHHHHHHHHHHHHHHHHHHHHHHHHHHHHHHH-TTS-TT-TT----HHHHHHHHHHHHHHHHHHHHHHHHHHHHHHHHHHHHHHHHHTT-GGGHHHHHHHHHHHHHHHHHHHHHHHHHS----

Sequence (160 aa):
MQYSLDDSKNDFINEEKETIKNNIMKLKMEIKTLEKNFETEKEDLLLFNKYNGQIMNIRKQFSEELQSLFPHVRLDDKNLKLTDAEFKVFVDYITQKIMFYQNELFKQEIIGEEQVNDVVHALKNGKSEAIDKILGFQVEKNRRRHMNNFINESFGSKAN

Organism: Schizaphis graminum (NCBI:txid13262)

pLDDT: mean 79.35, std 13.62, range [34.75, 96.75]

Foldseek 3Di:
DDDDPPVVVVVVVVVVVVVVVVVVVVVVVVVVVVVVVVVVVVVVVVVCVVCVVVVVVVVVVVVVVLCVLCVPWDPPDPPTDDDPVSVVVVVVVVVVVVVVVVVVVVVVVVVLVVLVVVLVVVVVVPNPVSVVSVVVSVVVVVVVVVVVVVCCVVPVPPDD